Protein AF-A0A846EGU4-F1 (afdb_monomer_lite)

pLDDT: mean 85.33, std 12.37, range [45.03, 96.0]

Sequence (48 aa):
MVKQQAQQGQFIVVSLRRPMIKSAGCTIGVTQARGAYTQVLGGKLSDK

Foldseek 3Di:
DVLVCCVVHDDDDDDPDPVVQVSDQWDWDWDDDPPGDIDIDTDRPPDD

Structure (mmCIF, N/CA/C/O backbone):
data_AF-A0A846EGU4-F1
#
_entry.id   AF-A0A846EGU4-F1
#
loop_
_atom_site.group_PDB
_atom_site.id
_atom_site.type_symbol
_atom_site.label_atom_id
_atom_site.label_alt_id
_atom_site.label_comp_id
_atom_site.label_asym_id
_atom_site.label_entity_id
_atom_site.label_seq_id
_atom_site.pdbx_PDB_ins_code
_atom_site.Cartn_x
_atom_site.Cartn_y
_atom_site.Cartn_z
_atom_site.occupancy
_atom_site.B_iso_or_equiv
_atom_site.auth_seq_id
_atom_site.auth_comp_id
_atom_site.auth_asym_id
_atom_site.auth_atom_id
_atom_site.pdbx_PDB_model_num
ATOM 1 N N . MET A 1 1 ? -2.729 -2.320 17.956 1.00 76.94 1 MET A N 1
ATOM 2 C CA . MET A 1 1 ? -2.021 -1.103 18.402 1.00 76.94 1 MET A CA 1
ATOM 3 C C . MET A 1 1 ? -2.328 0.092 17.501 1.00 76.94 1 MET A C 1
ATOM 5 O O . MET A 1 1 ? -3.239 0.826 17.846 1.00 76.94 1 MET A O 1
ATOM 9 N N . VAL A 1 2 ? -1.708 0.243 16.319 1.00 85.19 2 VAL A N 1
ATOM 10 C CA . VAL A 1 2 ? -1.904 1.443 15.464 1.00 85.19 2 VAL A CA 1
ATOM 11 C C . VAL A 1 2 ? -3.370 1.690 15.076 1.00 85.19 2 VAL A C 1
ATOM 13 O O . VAL A 1 2 ? -3.839 2.813 15.178 1.00 85.19 2 VAL A O 1
ATOM 16 N N . LYS A 1 3 ? -4.140 0.647 14.724 1.00 86.56 3 LYS A N 1
ATOM 17 C CA . LYS A 1 3 ? -5.571 0.784 14.375 1.00 86.56 3 LYS A CA 1
ATOM 18 C C . LYS A 1 3 ? -6.420 1.432 15.482 1.00 86.56 3 LYS A C 1
ATOM 20 O O . LYS A 1 3 ? -7.344 2.170 15.178 1.00 86.56 3 LYS A O 1
ATOM 25 N N . GLN A 1 4 ? -6.128 1.136 16.749 1.00 89.62 4 GLN A N 1
ATOM 26 C CA . GLN A 1 4 ? -6.867 1.707 17.883 1.00 89.62 4 GLN A CA 1
ATOM 27 C C . GLN A 1 4 ? -6.454 3.162 18.120 1.00 89.62 4 GLN A C 1
ATOM 29 O O . GLN A 1 4 ? -7.309 4.017 18.298 1.00 89.62 4 GLN A O 1
ATOM 34 N N . GLN A 1 5 ? -5.155 3.460 18.038 1.00 89.25 5 GLN A N 1
ATOM 35 C CA . GLN A 1 5 ? -4.644 4.829 18.171 1.00 89.25 5 GLN A CA 1
ATOM 36 C C . GLN A 1 5 ? -5.112 5.741 17.027 1.00 89.25 5 GLN A C 1
ATOM 38 O O . GLN A 1 5 ? -5.353 6.923 17.247 1.00 89.25 5 GLN A O 1
ATOM 43 N N . ALA A 1 6 ? -5.342 5.187 15.833 1.00 91.31 6 ALA A N 1
ATOM 44 C CA . ALA A 1 6 ? -5.876 5.918 14.685 1.00 91.31 6 ALA A CA 1
ATOM 45 C C . ALA A 1 6 ? -7.303 6.469 14.883 1.00 91.31 6 ALA A C 1
ATOM 47 O O . ALA A 1 6 ? -7.766 7.261 14.071 1.00 91.31 6 ALA A O 1
ATOM 48 N N . GLN A 1 7 ? -8.006 6.089 15.957 1.00 92.00 7 GLN A N 1
ATOM 49 C CA . GLN A 1 7 ? -9.280 6.717 16.331 1.00 92.00 7 GLN A CA 1
ATOM 50 C C . GLN 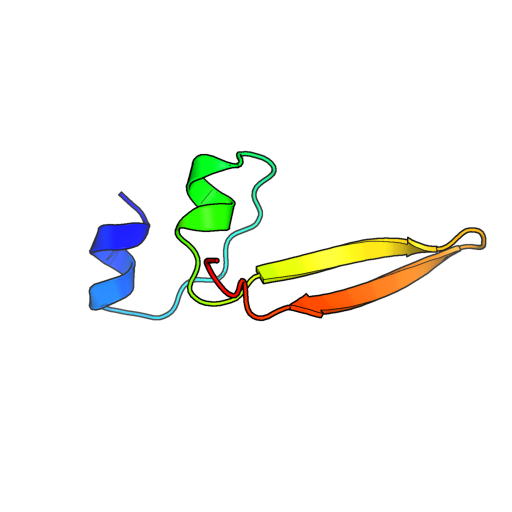A 1 7 ? -9.094 8.120 16.924 1.00 92.00 7 GLN A C 1
ATOM 52 O O . GLN A 1 7 ? -10.033 8.907 16.941 1.00 92.00 7 GLN A O 1
ATOM 57 N N . GLN A 1 8 ? -7.895 8.426 17.422 1.00 96.00 8 GLN A N 1
ATOM 58 C CA . GLN A 1 8 ? -7.578 9.673 18.121 1.00 96.00 8 GLN A CA 1
ATOM 59 C C . GLN A 1 8 ? -6.684 10.603 17.286 1.00 96.00 8 GLN A C 1
ATOM 61 O O . GLN A 1 8 ? -6.315 11.678 17.748 1.00 96.00 8 GLN A O 1
ATOM 66 N N . GLY A 1 9 ? -6.317 10.208 16.063 1.00 93.31 9 GLY A N 1
ATOM 67 C CA . GLY A 1 9 ? -5.444 10.996 15.200 1.00 93.31 9 GLY A CA 1
ATOM 68 C C . GLY A 1 9 ? -5.148 10.325 13.862 1.00 93.31 9 GLY A C 1
ATOM 69 O O . GLY A 1 9 ? -5.455 9.153 13.648 1.00 93.31 9 GLY A O 1
ATOM 70 N N . GLN A 1 10 ? -4.533 11.078 12.950 1.00 92.94 10 GLN A N 1
ATOM 71 C 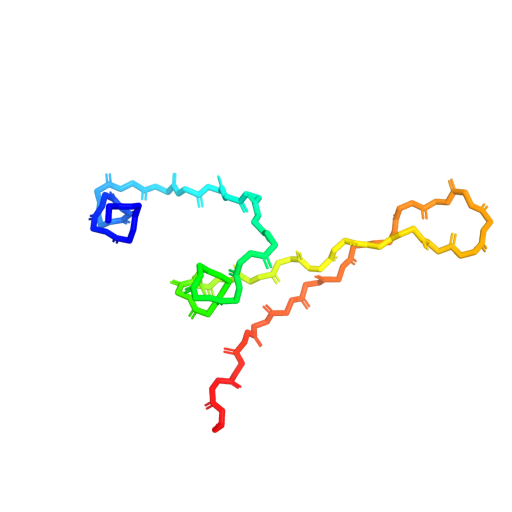CA . GLN A 1 10 ? -4.158 10.581 11.630 1.00 92.94 10 GLN A CA 1
ATOM 72 C C . GLN A 1 10 ? -2.776 9.924 11.664 1.00 92.94 10 GLN A C 1
ATOM 74 O O . GLN A 1 10 ? -1.818 10.491 12.182 1.00 92.94 10 GLN A O 1
ATOM 79 N N . PHE A 1 11 ? -2.666 8.741 11.058 1.00 93.75 11 PHE A N 1
ATOM 80 C CA . PHE A 1 11 ? -1.411 8.002 10.945 1.00 93.75 11 PHE A CA 1
ATOM 81 C C . PHE A 1 11 ? -1.088 7.711 9.485 1.00 93.75 11 PHE A C 1
ATOM 83 O O . PHE A 1 11 ? -1.957 7.314 8.708 1.00 93.75 11 PHE A O 1
ATOM 90 N N . ILE A 1 12 ? 0.192 7.840 9.144 1.00 93.88 12 ILE A N 1
ATOM 91 C CA . ILE A 1 12 ? 0.775 7.295 7.921 1.00 93.88 12 ILE A CA 1
ATOM 92 C C . ILE A 1 12 ? 1.718 6.180 8.354 1.00 93.88 12 ILE A C 1
ATOM 94 O O . ILE A 1 12 ? 2.553 6.368 9.237 1.00 93.88 12 ILE A O 1
ATOM 98 N N . VAL A 1 13 ? 1.567 5.006 7.751 1.00 92.38 13 VAL A N 1
ATOM 99 C CA . VAL A 1 13 ? 2.378 3.831 8.072 1.00 92.38 13 VAL A CA 1
ATOM 100 C C . VAL A 1 13 ? 2.984 3.245 6.809 1.00 92.38 13 VAL A C 1
ATOM 102 O O . VAL A 1 13 ? 2.322 3.149 5.780 1.00 92.38 13 VAL A O 1
ATOM 105 N N . VAL A 1 14 ? 4.238 2.809 6.908 1.00 95.19 14 VAL A N 1
ATOM 106 C CA . VAL A 1 14 ? 4.926 2.056 5.856 1.00 95.19 14 VAL A CA 1
ATOM 107 C C . VAL A 1 14 ? 5.032 0.611 6.320 1.00 95.19 14 VAL A C 1
ATOM 109 O O . VAL A 1 14 ? 5.583 0.330 7.384 1.00 95.19 14 VAL A O 1
ATOM 112 N N . SER A 1 15 ? 4.455 -0.315 5.556 1.00 92.88 15 SER A N 1
ATOM 113 C CA . SER A 1 15 ? 4.416 -1.724 5.939 1.00 92.88 15 SER A CA 1
ATOM 114 C C . SER A 1 15 ? 4.406 -2.648 4.736 1.00 92.88 15 SER A C 1
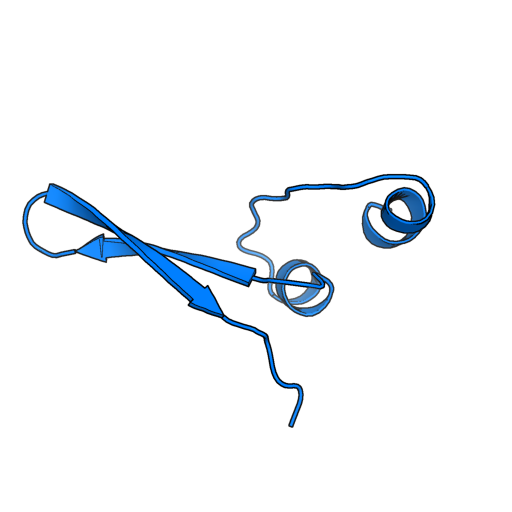ATOM 116 O O . SER A 1 15 ? 3.708 -2.400 3.759 1.00 92.88 15 SER A O 1
ATOM 118 N N . LEU A 1 16 ? 5.120 -3.766 4.859 1.00 93.94 16 LEU A N 1
ATOM 119 C CA . LEU A 1 16 ? 5.040 -4.902 3.936 1.00 93.94 16 LEU A CA 1
ATOM 120 C C . LEU A 1 16 ? 4.077 -5.992 4.443 1.00 93.94 16 LEU A C 1
ATOM 122 O O . LEU A 1 16 ? 3.800 -6.969 3.747 1.00 93.94 16 LEU A O 1
ATOM 126 N N . ARG A 1 17 ? 3.554 -5.863 5.673 1.00 94.12 17 ARG A N 1
ATOM 127 C CA . ARG A 1 17 ? 2.684 -6.875 6.287 1.00 94.12 17 ARG A CA 1
ATOM 128 C C . ARG A 1 17 ? 1.247 -6.700 5.803 1.00 94.12 17 ARG A C 1
ATOM 130 O O . ARG A 1 17 ? 0.581 -5.730 6.163 1.00 94.12 17 ARG A O 1
ATOM 137 N N . ARG A 1 18 ? 0.723 -7.699 5.085 1.00 91.50 18 ARG A N 1
ATOM 138 C CA . ARG A 1 18 ? -0.666 -7.715 4.580 1.00 91.50 18 ARG A CA 1
ATOM 139 C C . ARG A 1 18 ? -1.732 -7.372 5.637 1.00 91.50 18 ARG A C 1
ATOM 141 O O . ARG A 1 18 ? -2.606 -6.577 5.306 1.00 91.50 18 ARG A O 1
ATOM 148 N N . PRO A 1 19 ? -1.678 -7.878 6.890 1.00 92.12 19 PRO A N 1
ATOM 149 C CA . PRO A 1 19 ? -2.668 -7.509 7.907 1.00 92.12 19 PRO A CA 1
ATOM 150 C C . PRO A 1 19 ? -2.712 -6.008 8.218 1.00 92.12 19 PRO A C 1
ATOM 152 O O . PRO A 1 19 ? -3.778 -5.470 8.493 1.00 92.12 19 PRO A O 1
ATOM 155 N N . MET A 1 20 ? -1.568 -5.318 8.150 1.00 92.06 20 MET A N 1
ATOM 156 C CA . MET A 1 20 ? -1.504 -3.876 8.384 1.00 92.06 20 MET A CA 1
ATOM 157 C C . MET A 1 20 ? -2.045 -3.102 7.180 1.00 92.06 20 MET A C 1
ATOM 159 O O . MET A 1 20 ? -2.873 -2.215 7.364 1.00 92.06 20 MET A O 1
ATOM 163 N N . ILE A 1 21 ? -1.654 -3.497 5.964 1.00 91.44 21 ILE A N 1
ATOM 164 C CA . ILE A 1 21 ? -2.116 -2.882 4.709 1.00 91.44 21 ILE A CA 1
ATOM 165 C C . ILE A 1 21 ? -3.645 -2.968 4.592 1.00 91.44 21 ILE A C 1
ATOM 167 O O . ILE A 1 21 ? -4.297 -1.964 4.335 1.00 91.44 21 ILE A O 1
ATOM 171 N N . LYS A 1 22 ? -4.234 -4.136 4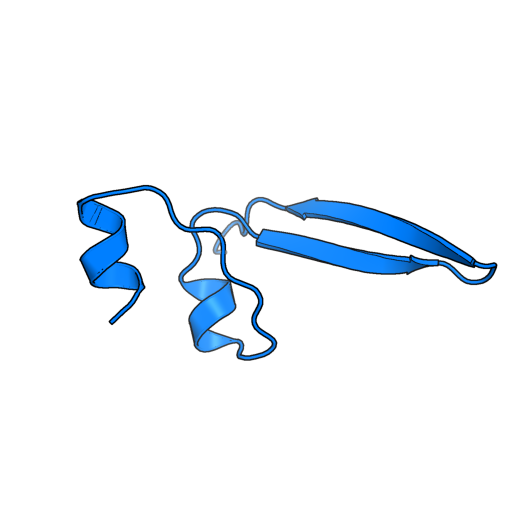.883 1.00 88.69 22 LYS A N 1
ATOM 172 C CA . LYS A 1 22 ? -5.696 -4.328 4.875 1.00 88.69 22 LYS A CA 1
ATOM 173 C C . LYS A 1 22 ? -6.439 -3.494 5.922 1.00 88.69 22 LYS A C 1
ATOM 175 O O . LYS A 1 22 ? -7.625 -3.250 5.776 1.00 88.69 22 LYS A O 1
ATOM 180 N N . SER A 1 23 ? -5.769 -3.095 7.003 1.00 89.50 23 SER A N 1
ATOM 181 C CA . SER A 1 23 ? -6.391 -2.294 8.062 1.00 89.50 23 SER A CA 1
ATOM 182 C C . SER A 1 23 ? -6.349 -0.784 7.806 1.00 89.50 23 SER A C 1
ATOM 184 O O . SER A 1 23 ? -6.981 -0.037 8.552 1.00 89.50 23 SER A O 1
ATOM 186 N N . ALA A 1 24 ? -5.589 -0.333 6.803 1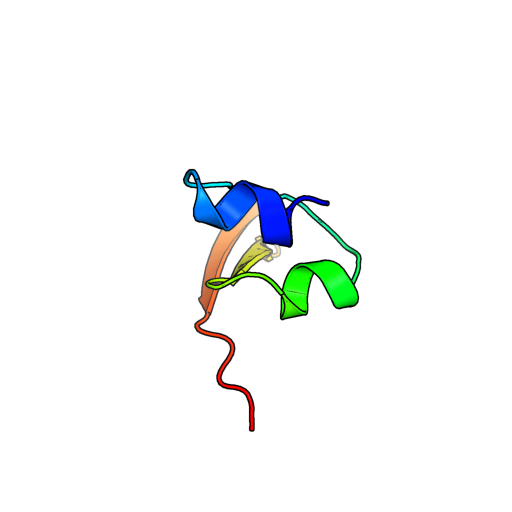.00 90.31 24 ALA A N 1
ATOM 187 C CA . ALA A 1 24 ? -5.434 1.078 6.478 1.00 90.31 24 ALA A CA 1
ATOM 188 C C . ALA A 1 24 ? -6.644 1.593 5.683 1.00 90.31 24 ALA A C 1
ATOM 190 O O . ALA A 1 24 ? -7.085 0.953 4.734 1.00 90.31 24 ALA A O 1
ATOM 191 N N . GLY A 1 25 ? -7.152 2.782 6.029 1.00 89.06 25 GLY A N 1
ATOM 192 C CA . GLY A 1 25 ? -8.283 3.393 5.310 1.00 89.06 25 GLY A CA 1
ATOM 193 C C . GLY A 1 25 ? -7.955 3.811 3.869 1.00 89.06 25 GLY A C 1
ATOM 194 O O . GLY A 1 25 ? -8.845 3.937 3.035 1.00 89.06 25 GLY A O 1
ATOM 195 N N . CYS A 1 26 ? -6.674 4.009 3.562 1.00 88.94 26 CYS A N 1
ATOM 196 C CA . CYS A 1 26 ? -6.163 4.227 2.215 1.00 88.94 26 CYS A CA 1
ATOM 197 C C . CYS A 1 26 ? -4.800 3.544 2.098 1.00 88.94 26 CYS A C 1
ATOM 199 O O . CYS A 1 26 ? -4.020 3.559 3.053 1.00 88.94 26 CYS A O 1
ATOM 201 N N . THR A 1 27 ? -4.511 2.958 0.938 1.00 92.50 27 THR A N 1
ATOM 202 C CA . THR A 1 27 ? -3.192 2.397 0.641 1.00 92.50 27 THR A CA 1
ATOM 203 C C . THR A 1 27 ? -2.588 3.127 -0.548 1.00 92.50 27 THR A C 1
ATOM 205 O O . THR A 1 27 ? -3.230 3.315 -1.581 1.00 92.50 27 THR A O 1
ATOM 208 N N . ILE A 1 28 ? -1.325 3.515 -0.398 1.00 93.38 28 ILE A N 1
ATOM 209 C CA . ILE A 1 28 ? -0.528 4.105 -1.467 1.00 93.38 28 ILE A CA 1
ATOM 210 C C . ILE A 1 28 ? 0.500 3.061 -1.888 1.00 93.38 28 ILE A C 1
ATOM 212 O O . ILE A 1 28 ? 1.363 2.668 -1.102 1.00 93.38 28 ILE A O 1
ATOM 216 N N . GLY A 1 29 ? 0.379 2.585 -3.123 1.00 92.25 29 GLY A N 1
ATOM 217 C CA . GLY A 1 29 ? 1.375 1.725 -3.741 1.00 92.25 29 GLY A CA 1
ATOM 218 C C . GLY A 1 29 ? 2.526 2.579 -4.247 1.00 92.25 29 GLY A C 1
ATOM 219 O O . GLY A 1 29 ? 2.312 3.512 -5.016 1.00 92.25 29 GLY A O 1
ATOM 220 N N . VAL A 1 30 ? 3.745 2.262 -3.832 1.00 93.00 30 VAL A N 1
ATOM 221 C CA . VAL A 1 30 ? 4.952 2.907 -4.349 1.00 93.00 30 VAL A CA 1
ATOM 222 C C . VAL A 1 30 ? 5.811 1.837 -4.995 1.00 93.00 30 VAL A C 1
ATOM 224 O O . VAL A 1 30 ? 6.076 0.799 -4.391 1.00 93.00 30 VAL A O 1
ATOM 227 N N . THR A 1 31 ? 6.223 2.077 -6.233 1.00 90.50 31 THR A N 1
ATOM 228 C CA . THR A 1 31 ? 7.122 1.187 -6.965 1.00 90.50 31 THR A CA 1
ATOM 229 C C . THR A 1 31 ? 8.141 2.009 -7.735 1.00 90.50 31 THR A C 1
ATOM 231 O O . THR A 1 31 ? 7.866 3.141 -8.125 1.00 90.50 31 THR A O 1
ATOM 234 N N . GLN A 1 32 ? 9.327 1.459 -7.961 1.00 92.12 32 GLN A N 1
ATOM 235 C CA . GLN A 1 32 ? 10.262 2.051 -8.908 1.00 92.12 32 GLN A CA 1
ATOM 236 C C . GLN A 1 32 ? 9.905 1.550 -10.304 1.00 92.12 32 GLN A C 1
ATOM 238 O O . GLN A 1 32 ? 9.933 0.346 -10.570 1.00 92.12 32 GLN A O 1
ATOM 243 N N . ALA A 1 33 ? 9.550 2.470 -11.198 1.00 83.69 33 ALA A N 1
ATOM 244 C CA . ALA A 1 33 ? 9.386 2.133 -12.602 1.00 83.69 33 ALA A CA 1
ATOM 245 C C . ALA A 1 33 ? 10.762 1.801 -13.205 1.00 83.69 33 ALA A C 1
ATOM 247 O O . ALA A 1 33 ? 11.791 2.339 -12.780 1.00 83.69 33 ALA A O 1
ATOM 248 N N . ARG A 1 34 ? 10.802 0.903 -14.199 1.00 81.62 34 ARG A N 1
ATOM 249 C CA . ARG A 1 34 ? 12.047 0.557 -14.905 1.00 81.62 34 ARG A CA 1
ATOM 250 C C . ARG A 1 34 ? 12.618 1.833 -15.539 1.00 81.62 34 ARG A C 1
ATOM 252 O O . ARG A 1 34 ? 12.041 2.328 -16.499 1.00 81.62 34 ARG A O 1
ATOM 259 N N . GLY A 1 35 ? 13.718 2.362 -14.995 1.00 71.44 35 GLY A N 1
ATOM 260 C CA . GLY A 1 35 ? 14.363 3.579 -15.511 1.00 71.44 35 GLY A CA 1
ATOM 261 C C . GLY A 1 35 ? 14.461 4.775 -14.554 1.00 71.44 35 GLY A C 1
ATOM 262 O O . GLY A 1 35 ? 14.634 5.887 -15.032 1.00 71.44 35 GLY A O 1
ATOM 263 N N . ALA A 1 36 ? 14.424 4.553 -13.234 1.00 73.12 36 ALA A N 1
ATOM 264 C CA . ALA A 1 36 ? 14.910 5.491 -12.202 1.00 73.12 36 ALA A CA 1
ATOM 265 C C . ALA A 1 36 ? 13.945 6.564 -11.654 1.00 73.12 36 ALA A C 1
ATOM 267 O O . ALA A 1 36 ? 14.398 7.479 -10.969 1.00 73.12 36 ALA A O 1
ATOM 268 N N . TYR A 1 37 ? 12.627 6.429 -11.840 1.00 86.44 37 TYR A N 1
ATOM 269 C CA . TYR A 1 37 ? 11.649 7.262 -11.126 1.00 86.44 37 TYR A CA 1
ATOM 270 C C . TYR A 1 37 ? 10.708 6.440 -10.243 1.00 86.44 37 TYR A C 1
ATOM 272 O O . TYR A 1 37 ? 10.352 5.293 -10.533 1.00 86.44 37 TYR A O 1
ATOM 280 N N . THR A 1 38 ? 10.307 7.057 -9.135 1.00 93.19 38 THR A N 1
ATOM 281 C CA . THR A 1 38 ? 9.327 6.506 -8.205 1.00 93.19 38 THR A CA 1
ATOM 282 C C . THR A 1 38 ? 7.932 6.754 -8.756 1.00 93.19 38 THR A C 1
ATOM 284 O O . THR A 1 38 ? 7.506 7.897 -8.905 1.00 93.19 38 THR A O 1
ATOM 287 N N . GLN A 1 39 ? 7.209 5.680 -9.040 1.00 90.25 39 GLN A N 1
ATOM 288 C CA . GLN A 1 39 ? 5.800 5.732 -9.381 1.00 90.25 39 GLN A CA 1
ATOM 289 C C . GLN A 1 39 ? 4.966 5.573 -8.110 1.00 90.25 39 GLN A C 1
ATOM 291 O O . GLN A 1 39 ? 5.180 4.657 -7.312 1.00 90.25 39 GLN A O 1
ATOM 296 N N . VAL A 1 40 ? 3.989 6.462 -7.951 1.00 92.06 40 VAL A N 1
ATOM 297 C CA . VAL A 1 40 ? 3.045 6.463 -6.835 1.00 92.06 40 VAL A CA 1
ATOM 298 C C . VAL A 1 4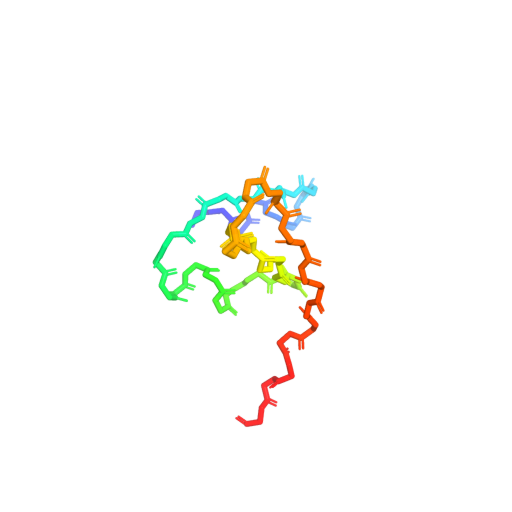0 ? 1.650 6.185 -7.381 1.00 92.06 40 VAL A C 1
ATOM 300 O O . VAL A 1 40 ? 1.178 6.863 -8.290 1.00 92.06 40 VAL A O 1
ATOM 303 N N . LEU A 1 41 ? 0.999 5.165 -6.834 1.00 88.81 41 LEU A N 1
ATOM 304 C CA . LEU A 1 41 ? -0.336 4.708 -7.197 1.00 88.81 41 LEU A CA 1
ATOM 305 C C . LEU A 1 41 ? -1.245 4.875 -5.976 1.00 88.81 41 LEU A C 1
ATOM 307 O O . LEU A 1 41 ? -0.993 4.289 -4.923 1.00 88.81 41 LEU A O 1
ATOM 311 N N . GLY A 1 42 ? -2.308 5.665 -6.106 1.00 80.12 42 GLY A N 1
ATOM 312 C CA . GLY A 1 42 ? -3.355 5.751 -5.087 1.00 80.12 42 GLY A CA 1
ATOM 313 C C . GLY A 1 42 ? -4.394 4.652 -5.291 1.00 80.12 42 GLY A C 1
ATOM 314 O O . GLY A 1 42 ? -4.911 4.500 -6.396 1.00 80.12 42 GLY A O 1
ATOM 315 N N . GLY A 1 43 ? -4.724 3.897 -4.243 1.00 69.19 43 GLY A N 1
ATOM 316 C CA . GLY A 1 43 ? -5.793 2.902 -4.286 1.00 69.19 43 GLY A CA 1
ATOM 317 C C . GLY A 1 43 ? -6.703 2.997 -3.065 1.00 69.19 43 GLY A C 1
ATOM 318 O O . GLY A 1 43 ? -6.249 2.858 -1.929 1.00 69.19 43 GLY A O 1
ATOM 319 N N . LYS A 1 44 ? -8.014 3.166 -3.287 1.00 59.69 44 LYS A N 1
ATOM 320 C CA . LYS A 1 44 ? -9.002 2.715 -2.299 1.00 59.69 44 LYS A CA 1
ATOM 321 C C . LYS A 1 44 ? -9.012 1.191 -2.381 1.00 59.69 44 LYS A C 1
ATOM 323 O O . LYS A 1 44 ? -9.386 0.656 -3.423 1.00 59.69 44 LYS A O 1
ATOM 328 N N . LEU A 1 45 ? -8.593 0.493 -1.325 1.00 59.22 45 LEU A N 1
ATOM 329 C CA . LEU A 1 45 ? -8.907 -0.930 -1.205 1.00 59.22 45 LEU A CA 1
ATOM 330 C C . LEU A 1 45 ? -10.435 -1.028 -1.139 1.00 59.22 45 LEU A C 1
ATOM 332 O O . LEU A 1 45 ? -11.037 -0.707 -0.122 1.00 59.22 45 LEU A O 1
ATOM 336 N N . SER A 1 46 ? -11.066 -1.366 -2.262 1.00 52.84 46 SER A N 1
ATOM 337 C CA . SER A 1 46 ? -12.453 -1.814 -2.248 1.00 52.84 46 SER A CA 1
ATOM 338 C C . SER A 1 46 ? -12.409 -3.267 -1.810 1.00 52.84 46 SER A C 1
ATOM 340 O O . SER A 1 46 ? -11.961 -4.120 -2.577 1.00 52.84 46 SER A O 1
ATOM 342 N N . ASP A 1 47 ? -12.800 -3.524 -0.563 1.00 52.66 47 ASP A N 1
ATOM 343 C CA . ASP A 1 47 ? -13.105 -4.872 -0.099 1.00 52.66 47 ASP A CA 1
ATOM 344 C C . ASP A 1 47 ? -14.281 -5.387 -0.947 1.00 52.66 47 ASP A C 1
ATOM 346 O O . ASP A 1 47 ? -15.416 -4.931 -0.804 1.00 52.66 47 ASP A O 1
ATOM 350 N N . LYS A 1 48 ? -13.978 -6.267 -1.902 1.00 45.03 48 LYS A N 1
ATOM 351 C CA . LYS A 1 48 ? -14.944 -7.215 -2.458 1.00 45.03 48 LYS A CA 1
ATOM 352 C C . LYS A 1 48 ? -14.829 -8.516 -1.683 1.00 45.03 48 LYS A C 1
ATOM 354 O O . LYS A 1 48 ? -13.673 -8.913 -1.402 1.00 45.03 48 LYS A O 1
#

Radius of gyration: 12.86 Å; chains: 1; bounding box: 30×19×34 Å

Secondary structure (DSSP, 8-state):
-HHHHTTSS--------HHHHHHSSSEEEEEE-TTS-EEEEEE-----